Protein AF-A0AAP5JSW6-F1 (afdb_monomer_lite)

Structure (mmCIF, N/CA/C/O backbone):
data_AF-A0AAP5JSW6-F1
#
_entry.id   AF-A0AAP5JSW6-F1
#
loop_
_atom_site.group_PDB
_atom_site.id
_atom_site.type_symbol
_atom_site.label_atom_id
_atom_site.label_alt_id
_atom_site.label_comp_id
_atom_site.label_asym_id
_atom_site.label_entity_id
_atom_site.label_seq_id
_atom_site.pdbx_PDB_ins_code
_atom_site.Cartn_x
_atom_site.Cartn_y
_atom_site.Cartn_z
_atom_site.occupancy
_atom_site.B_iso_or_equiv
_atom_site.auth_seq_id
_atom_site.auth_comp_id
_atom_site.auth_asym_id
_atom_site.auth_atom_id
_atom_site.pdbx_PDB_model_num
ATOM 1 N N . MET A 1 1 ? -5.135 -18.162 10.706 1.00 47.12 1 MET A N 1
ATOM 2 C CA . MET A 1 1 ? -3.879 -17.781 11.395 1.00 47.12 1 MET A CA 1
ATOM 3 C C . MET A 1 1 ? -3.144 -16.844 10.440 1.00 47.12 1 MET A C 1
ATOM 5 O O . MET A 1 1 ? -2.801 -17.325 9.377 1.00 47.12 1 MET A O 1
ATOM 9 N N . GLY A 1 2 ? -3.009 -15.536 10.713 1.00 52.81 2 GLY A N 1
ATOM 10 C CA . GLY A 1 2 ? -2.361 -14.627 9.738 1.00 52.81 2 GLY A CA 1
ATOM 11 C C . GLY A 1 2 ? -2.100 -13.182 10.193 1.00 52.81 2 GLY A C 1
ATOM 12 O O . GLY A 1 2 ? -1.006 -12.673 10.010 1.00 52.81 2 GLY A O 1
ATOM 13 N N . PHE A 1 3 ? -3.018 -12.523 10.906 1.00 58.50 3 PHE A N 1
ATOM 14 C CA . PHE A 1 3 ? -2.880 -11.078 11.192 1.00 58.50 3 PHE A CA 1
ATOM 15 C C . PHE A 1 3 ? -2.213 -10.713 12.536 1.00 58.50 3 PHE A C 1
ATOM 17 O O . PHE A 1 3 ? -2.234 -9.558 12.956 1.00 58.50 3 PHE A O 1
ATOM 24 N N . ARG A 1 4 ? -1.553 -11.660 13.220 1.00 61.28 4 ARG A N 1
ATOM 25 C CA . ARG A 1 4 ? -0.789 -11.361 14.456 1.00 61.28 4 ARG A CA 1
ATOM 26 C C . ARG A 1 4 ? 0.384 -10.394 14.223 1.00 61.28 4 ARG A C 1
ATOM 28 O O . ARG A 1 4 ? 0.857 -9.779 15.170 1.00 61.28 4 ARG A O 1
ATOM 35 N N . LEU A 1 5 ? 0.812 -10.238 12.972 1.00 62.19 5 LEU A N 1
ATOM 36 C CA . LEU A 1 5 ? 1.924 -9.383 12.548 1.00 62.19 5 LEU A CA 1
ATOM 37 C C . LEU A 1 5 ? 1.628 -7.879 12.596 1.00 62.19 5 LEU A C 1
ATOM 39 O O . LEU A 1 5 ? 2.546 -7.071 12.520 1.00 62.19 5 LEU A O 1
ATOM 43 N N . PHE A 1 6 ? 0.364 -7.499 12.766 1.00 70.56 6 PHE A N 1
ATOM 44 C CA . PHE A 1 6 ? -0.046 -6.100 12.846 1.00 70.56 6 PHE A CA 1
ATOM 45 C C . PHE A 1 6 ? 0.136 -5.500 14.253 1.00 70.56 6 PHE A C 1
ATOM 47 O O . PHE A 1 6 ? -0.076 -4.301 14.454 1.00 70.56 6 PHE A O 1
ATOM 54 N N . SER A 1 7 ? 0.525 -6.311 15.245 1.00 72.88 7 SER A N 1
ATOM 55 C CA . SER A 1 7 ? 0.627 -5.902 16.650 1.00 72.88 7 SER A CA 1
ATOM 56 C C . SER A 1 7 ? 1.589 -4.728 16.865 1.00 72.88 7 SER A C 1
ATOM 58 O O . SER A 1 7 ? 2.690 -4.712 16.317 1.00 72.88 7 SER A O 1
ATOM 60 N N . GLY A 1 8 ? 1.201 -3.771 17.716 1.00 81.06 8 GLY A N 1
ATOM 61 C CA . GLY A 1 8 ? 2.050 -2.624 18.068 1.00 81.06 8 GLY A CA 1
ATOM 62 C C . GLY A 1 8 ? 2.181 -1.570 16.962 1.00 81.06 8 GLY A C 1
ATOM 63 O O . GLY A 1 8 ? 3.167 -0.835 16.936 1.00 81.06 8 GLY A O 1
ATOM 64 N N . SER A 1 9 ? 1.214 -1.516 16.044 1.00 90.88 9 SER A N 1
ATOM 65 C CA . SER A 1 9 ? 1.128 -0.526 14.969 1.00 90.88 9 SER A CA 1
ATOM 66 C C . SER A 1 9 ? -0.283 0.058 14.866 1.00 90.88 9 SER A C 1
ATOM 68 O O . SER A 1 9 ? -1.239 -0.500 15.424 1.00 90.88 9 SER A O 1
ATOM 70 N N . VAL A 1 10 ? -0.437 1.138 14.093 1.00 93.38 10 VAL A N 1
ATOM 71 C CA . VAL A 1 10 ? -1.760 1.724 13.797 1.00 93.38 10 VAL A CA 1
ATOM 72 C C . VAL A 1 10 ? -2.662 0.786 12.983 1.00 93.38 10 VAL A C 1
ATOM 74 O O . VAL A 1 10 ? -3.863 1.008 12.898 1.00 93.38 10 VAL A O 1
ATOM 77 N N . LEU A 1 11 ? -2.104 -0.297 12.433 1.00 93.50 11 LEU A N 1
ATOM 78 C CA . LEU A 1 11 ? -2.817 -1.293 11.635 1.00 93.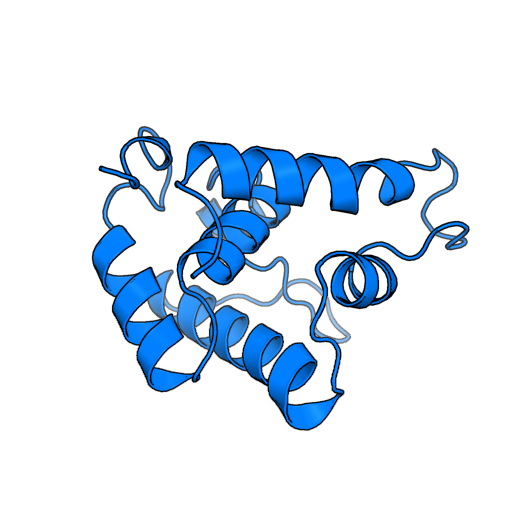50 11 LEU A CA 1
ATOM 79 C C . LEU A 1 11 ? -3.278 -2.517 12.461 1.00 93.50 11 LEU A C 1
ATOM 81 O O . LEU A 1 11 ? -3.902 -3.428 11.920 1.00 93.50 11 LEU A O 1
ATOM 85 N N . SER A 1 12 ? -2.989 -2.558 13.769 1.00 89.88 12 SER A N 1
ATOM 86 C CA . SER A 1 12 ? -3.199 -3.718 14.664 1.00 89.88 12 SER A CA 1
ATOM 87 C C . SER A 1 12 ? -4.607 -4.324 14.676 1.00 89.88 12 SER A C 1
ATOM 89 O O . SER A 1 12 ? -4.746 -5.521 14.918 1.00 89.88 12 SER A O 1
ATOM 91 N N . ASN A 1 13 ? -5.642 -3.541 14.379 1.00 89.56 13 ASN A N 1
ATOM 92 C CA . ASN A 1 13 ? -7.041 -3.975 14.343 1.00 89.56 13 ASN A CA 1
ATOM 93 C C . ASN A 1 13 ? -7.663 -3.923 12.935 1.00 89.56 13 ASN A C 1
ATOM 95 O O . ASN A 1 13 ? -8.885 -3.952 12.804 1.00 89.56 13 ASN A O 1
ATOM 99 N N . LYS A 1 14 ? -6.843 -3.841 11.881 1.00 93.44 14 LYS A N 1
ATOM 100 C CA . LYS A 1 14 ? -7.307 -3.611 10.502 1.00 93.44 14 LYS A CA 1
ATOM 101 C C . LYS A 1 14 ? -7.403 -4.865 9.640 1.00 93.44 14 LYS A C 1
ATOM 103 O O . LYS A 1 14 ? -7.781 -4.759 8.482 1.00 93.44 14 LYS A O 1
ATOM 108 N N . ALA A 1 15 ? -7.149 -6.048 10.199 1.00 91.81 15 ALA A N 1
ATOM 109 C CA . ALA A 1 15 ? -7.223 -7.329 9.488 1.00 91.81 15 ALA A CA 1
ATOM 110 C C . ALA A 1 15 ? -8.504 -7.494 8.650 1.00 91.81 15 ALA A C 1
ATOM 112 O O . ALA A 1 15 ? -8.432 -7.721 7.446 1.00 91.81 15 ALA A O 1
ATOM 113 N N . ASN A 1 16 ? -9.673 -7.300 9.270 1.00 93.75 16 ASN A N 1
ATOM 114 C CA . ASN A 1 16 ? -10.956 -7.414 8.573 1.00 93.75 16 ASN A CA 1
ATOM 115 C C . ASN A 1 16 ? -11.105 -6.362 7.468 1.00 93.75 16 ASN A C 1
ATOM 117 O O . ASN A 1 16 ? -11.670 -6.660 6.424 1.00 93.75 16 ASN A O 1
ATOM 121 N N . LYS A 1 17 ? -10.555 -5.157 7.668 1.00 96.62 17 LYS A N 1
ATOM 122 C CA . LYS A 1 17 ? -10.621 -4.087 6.671 1.00 96.62 17 LYS A CA 1
ATOM 123 C C . LYS A 1 17 ? -9.754 -4.393 5.447 1.00 96.62 17 LYS A C 1
ATOM 125 O O . LYS A 1 17 ? -10.173 -4.101 4.335 1.00 96.62 17 LYS A O 1
ATOM 130 N N . TYR A 1 18 ? -8.590 -5.027 5.626 1.00 96.44 18 TYR A N 1
ATOM 131 C CA . TYR A 1 18 ? -7.792 -5.526 4.496 1.00 96.44 18 TYR A CA 1
ATOM 132 C C . TYR A 1 18 ? -8.569 -6.543 3.663 1.00 96.44 18 TYR A C 1
ATOM 134 O O . TYR A 1 18 ? -8.560 -6.434 2.443 1.00 96.44 18 TYR A O 1
ATOM 142 N N . ILE A 1 19 ? -9.249 -7.495 4.312 1.00 96.31 19 ILE A N 1
ATOM 143 C CA . ILE A 1 19 ? -10.062 -8.510 3.626 1.00 96.31 19 ILE A CA 1
ATOM 144 C C . ILE A 1 19 ? -11.212 -7.843 2.863 1.00 96.31 19 ILE A C 1
ATOM 146 O O . ILE A 1 19 ? -11.341 -8.055 1.665 1.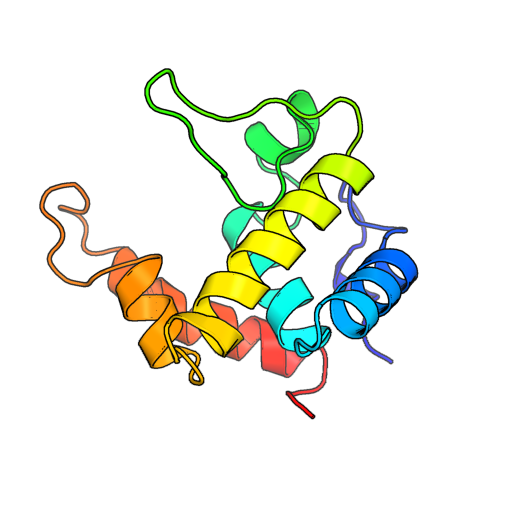00 96.31 19 ILE A O 1
ATOM 150 N N . GLU A 1 20 ? -11.975 -6.972 3.525 1.00 98.06 20 GLU A N 1
ATOM 151 C CA . GLU A 1 20 ? -13.100 -6.246 2.921 1.00 98.06 20 GLU A CA 1
ATOM 152 C C . GLU A 1 20 ? -12.677 -5.442 1.680 1.00 98.06 20 GLU A C 1
ATOM 154 O O . GLU A 1 20 ? -13.310 -5.520 0.628 1.00 98.06 20 GLU A O 1
ATOM 159 N N . ILE A 1 21 ? -11.585 -4.676 1.783 1.00 98.56 21 ILE A N 1
ATOM 160 C CA . ILE A 1 21 ? -11.070 -3.888 0.658 1.00 98.56 21 ILE A CA 1
ATOM 161 C C . ILE A 1 21 ? -10.568 -4.811 -0.450 1.00 98.56 21 ILE A C 1
ATOM 163 O O . ILE A 1 21 ? -10.838 -4.552 -1.618 1.00 98.56 21 ILE A O 1
ATOM 167 N N . ALA A 1 22 ? -9.840 -5.873 -0.108 1.00 98.06 22 ALA A N 1
ATOM 168 C CA . ALA A 1 22 ? -9.301 -6.801 -1.091 1.00 98.06 22 ALA A CA 1
ATOM 169 C C . ALA A 1 22 ? -10.413 -7.481 -1.902 1.00 98.06 22 ALA A C 1
ATOM 171 O O . ALA A 1 22 ? -10.345 -7.495 -3.129 1.00 98.06 22 ALA A O 1
ATOM 172 N N . GLU A 1 23 ? -11.476 -7.935 -1.233 1.00 98.06 23 GLU A N 1
ATOM 173 C CA . GLU A 1 23 ? -12.678 -8.484 -1.870 1.00 98.06 23 GLU A CA 1
ATOM 174 C C . GLU A 1 23 ? -13.347 -7.453 -2.786 1.00 98.06 23 GLU A C 1
ATOM 176 O O . GLU A 1 23 ? -13.598 -7.732 -3.958 1.00 98.06 23 GLU A O 1
ATOM 181 N N . LYS A 1 24 ? -13.57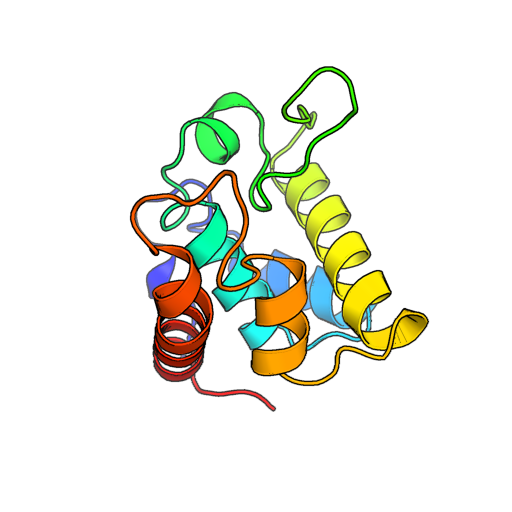3 -6.232 -2.283 1.00 98.50 24 LYS A N 1
ATOM 182 C CA . LYS A 1 24 ? -14.158 -5.124 -3.055 1.00 98.50 24 LYS A CA 1
ATOM 183 C C . LYS A 1 24 ? -13.349 -4.788 -4.310 1.00 98.50 24 LYS A C 1
ATOM 185 O O . LYS A 1 24 ? -13.924 -4.414 -5.328 1.00 98.50 24 LYS A O 1
ATOM 190 N N . GLN A 1 25 ? -12.027 -4.878 -4.219 1.00 98.31 25 GLN A N 1
ATOM 191 C CA . GLN A 1 25 ? -11.091 -4.510 -5.278 1.00 98.31 25 GLN A CA 1
ATOM 192 C C . GLN A 1 25 ? -10.666 -5.705 -6.145 1.00 98.31 25 GLN A C 1
ATOM 194 O O . GLN A 1 25 ? -9.925 -5.518 -7.106 1.00 98.31 25 GLN A O 1
ATOM 199 N N . GLY A 1 26 ? -11.104 -6.930 -5.846 1.00 97.19 26 GLY A N 1
ATOM 200 C CA . GLY A 1 26 ? -10.706 -8.124 -6.597 1.00 97.19 26 GLY A CA 1
ATOM 201 C C . GLY A 1 26 ? -9.195 -8.388 -6.583 1.00 97.19 26 GLY A C 1
ATOM 202 O O . GLY A 1 26 ? -8.643 -8.829 -7.588 1.00 97.19 26 GLY A O 1
ATOM 203 N N . ILE A 1 27 ? -8.523 -8.083 -5.471 1.00 97.44 27 ILE A N 1
ATOM 204 C CA . ILE A 1 27 ? -7.085 -8.314 -5.265 1.00 97.44 27 ILE A CA 1
ATOM 205 C C . ILE A 1 27 ? -6.865 -9.309 -4.124 1.00 97.44 27 ILE A C 1
ATOM 207 O O . ILE A 1 27 ? -7.733 -9.492 -3.274 1.00 97.44 27 ILE A O 1
ATOM 211 N N . ASP A 1 28 ? -5.691 -9.937 -4.074 1.00 96.88 28 ASP A N 1
ATOM 212 C CA . ASP A 1 28 ? -5.356 -10.859 -2.989 1.00 96.88 28 ASP A CA 1
ATOM 213 C C . ASP A 1 28 ? -5.139 -10.093 -1.656 1.00 96.88 28 ASP A C 1
ATOM 215 O O . ASP A 1 28 ? -4.341 -9.144 -1.607 1.00 96.88 28 ASP A O 1
ATOM 219 N N . PRO A 1 29 ? -5.825 -10.473 -0.557 1.00 96.19 29 PRO A N 1
ATOM 220 C CA . PRO A 1 29 ? -5.723 -9.772 0.723 1.00 96.19 29 PRO A CA 1
ATOM 221 C C . PRO A 1 29 ? -4.346 -9.900 1.380 1.00 96.19 29 PRO A C 1
ATOM 223 O O . PRO A 1 29 ? -3.936 -8.995 2.110 1.00 96.19 29 PRO A O 1
ATOM 226 N N . VAL A 1 30 ? -3.619 -10.995 1.135 1.00 96.25 30 VAL A N 1
ATOM 227 C CA . VAL A 1 30 ? -2.263 -11.207 1.652 1.00 96.25 30 VAL A CA 1
ATOM 228 C C . VAL A 1 30 ? -1.269 -10.331 0.902 1.00 96.25 30 VAL A C 1
ATOM 230 O O . VAL A 1 30 ? -0.451 -9.675 1.546 1.00 96.25 30 VAL A O 1
ATOM 233 N N . LEU A 1 31 ? -1.363 -10.246 -0.426 1.00 97.50 31 LEU A N 1
ATOM 234 C CA . LEU A 1 31 ? -0.543 -9.340 -1.230 1.00 97.50 31 LEU A CA 1
ATOM 235 C C . LEU A 1 31 ? -0.778 -7.882 -0.826 1.00 97.50 31 LEU A C 1
ATOM 237 O O . LEU A 1 31 ? 0.180 -7.142 -0.586 1.00 97.50 31 LEU A O 1
ATOM 241 N N . PHE A 1 32 ? -2.045 -7.481 -0.692 1.00 97.81 32 PHE A N 1
ATOM 242 C CA . PHE A 1 32 ? -2.406 -6.131 -0.267 1.00 97.81 32 PHE A CA 1
ATOM 243 C C . PHE A 1 32 ? -1.838 -5.801 1.123 1.00 97.81 32 PHE A C 1
ATOM 245 O O . PHE A 1 32 ? -1.180 -4.771 1.303 1.00 97.81 32 PHE A O 1
ATOM 252 N N . ALA A 1 33 ? -2.017 -6.702 2.091 1.00 96.50 33 ALA A N 1
ATOM 253 C CA . ALA A 1 33 ? -1.441 -6.572 3.425 1.00 96.50 33 ALA A CA 1
ATOM 254 C C . ALA A 1 33 ? 0.095 -6.516 3.405 1.00 96.50 33 ALA A C 1
ATOM 256 O O . ALA A 1 33 ? 0.684 -5.689 4.102 1.00 96.50 33 ALA A O 1
ATOM 257 N N . ALA A 1 34 ? 0.751 -7.357 2.604 1.00 97.00 34 ALA A N 1
ATOM 258 C CA . ALA A 1 34 ? 2.205 -7.435 2.541 1.00 97.00 34 ALA A CA 1
ATOM 259 C C . ALA A 1 34 ? 2.836 -6.144 2.012 1.00 97.00 34 ALA A C 1
ATOM 261 O O . ALA A 1 34 ? 3.752 -5.610 2.640 1.00 97.00 34 ALA A O 1
ATOM 262 N N . ILE A 1 35 ? 2.308 -5.610 0.906 1.00 97.75 35 ILE A N 1
ATOM 263 C CA . ILE A 1 35 ? 2.769 -4.335 0.345 1.00 97.75 35 ILE A CA 1
ATOM 264 C C . ILE A 1 35 ? 2.494 -3.213 1.347 1.00 97.75 35 ILE A C 1
ATOM 266 O O . ILE A 1 35 ? 3.379 -2.417 1.637 1.00 97.75 35 ILE A O 1
ATOM 270 N N . SER A 1 36 ? 1.313 -3.184 1.965 1.00 97.62 36 SER A N 1
ATOM 271 C CA . SER A 1 36 ? 0.992 -2.162 2.964 1.00 97.62 36 SER A CA 1
ATOM 272 C C . SER A 1 36 ? 1.926 -2.185 4.175 1.00 97.62 36 SER A C 1
ATOM 274 O O . SER A 1 36 ? 2.360 -1.130 4.635 1.00 97.62 36 SER A O 1
ATOM 276 N N . LEU A 1 37 ? 2.304 -3.363 4.675 1.00 96.75 37 LEU A N 1
ATOM 277 C CA . LEU A 1 37 ? 3.287 -3.488 5.753 1.00 96.75 37 LEU A CA 1
ATOM 278 C C . LEU A 1 37 ? 4.688 -3.042 5.315 1.00 96.75 37 LEU A C 1
ATOM 280 O O . LEU A 1 37 ? 5.380 -2.407 6.109 1.00 96.75 37 LEU A O 1
ATOM 284 N N . HIS A 1 38 ? 5.100 -3.334 4.080 1.00 96.81 38 HIS A N 1
ATOM 285 C CA . HIS A 1 38 ? 6.382 -2.874 3.548 1.00 96.81 38 HIS A CA 1
ATOM 286 C C . HIS A 1 38 ? 6.427 -1.340 3.434 1.00 96.81 38 HIS A C 1
ATOM 288 O O . HIS A 1 38 ? 7.262 -0.700 4.075 1.00 96.81 38 HIS A O 1
ATOM 294 N N . GLU A 1 39 ? 5.465 -0.749 2.720 1.00 96.25 39 GLU A N 1
ATOM 295 C CA . GLU A 1 39 ? 5.390 0.693 2.433 1.00 96.25 39 GLU A CA 1
ATOM 296 C C . GLU A 1 39 ? 5.217 1.550 3.701 1.00 96.25 39 GLU A C 1
ATOM 298 O O . GLU A 1 39 ? 5.689 2.685 3.794 1.00 96.25 39 GLU A O 1
ATOM 303 N N . SER A 1 40 ? 4.558 1.009 4.729 1.00 96.88 40 SER A N 1
ATOM 304 C CA . SER A 1 40 ? 4.279 1.730 5.977 1.00 96.88 40 SER A CA 1
ATOM 305 C C . SER A 1 40 ? 5.299 1.488 7.094 1.00 96.88 40 SER A C 1
ATOM 307 O O . SER A 1 40 ? 5.080 1.936 8.226 1.00 96.88 40 SER A O 1
ATOM 309 N N . ALA A 1 41 ? 6.400 0.782 6.811 1.00 96.00 41 ALA A N 1
ATOM 310 C CA . ALA A 1 41 ? 7.357 0.318 7.816 1.00 96.00 41 ALA A CA 1
ATOM 311 C C . ALA A 1 41 ? 6.652 -0.391 8.991 1.00 96.00 41 ALA A C 1
ATOM 313 O O . ALA A 1 41 ? 6.795 -0.013 10.155 1.00 96.00 41 ALA A O 1
ATOM 314 N N . TRP A 1 42 ? 5.848 -1.406 8.669 1.00 95.38 42 TRP A N 1
ATOM 315 C CA . TRP A 1 42 ? 5.020 -2.170 9.607 1.00 95.38 42 TRP A CA 1
ATOM 316 C C . TRP A 1 42 ? 4.012 -1.303 10.376 1.00 95.38 42 TRP A C 1
ATOM 318 O O . TRP A 1 42 ? 3.801 -1.495 11.574 1.00 95.38 42 TRP A O 1
ATOM 328 N N . GLY A 1 43 ? 3.408 -0.319 9.705 1.00 96.25 43 GLY A N 1
ATOM 329 C CA . GLY A 1 43 ? 2.425 0.584 10.302 1.00 96.25 43 GLY A CA 1
ATOM 330 C C . GLY A 1 43 ? 3.022 1.604 11.281 1.00 96.25 43 GLY A C 1
ATOM 331 O O . GLY A 1 43 ? 2.322 2.048 12.193 1.00 96.25 43 GLY A O 1
ATOM 332 N N . LYS A 1 44 ? 4.313 1.940 11.145 1.00 96.38 44 LYS A N 1
ATOM 333 C CA . LYS A 1 44 ? 5.040 2.834 12.069 1.00 96.38 44 LYS A CA 1
ATOM 334 C C . LYS A 1 44 ? 5.646 4.065 11.401 1.00 96.38 44 LYS A C 1
ATOM 336 O O . LYS A 1 44 ? 6.135 4.945 12.106 1.00 96.38 44 LYS A O 1
ATOM 341 N N . SER A 1 45 ? 5.633 4.151 10.070 1.00 97.06 45 SER A N 1
ATOM 342 C CA . SER A 1 45 ? 6.167 5.313 9.357 1.00 97.06 45 SER A CA 1
ATOM 343 C C . SER A 1 45 ? 5.430 6.606 9.736 1.00 97.06 45 SER A C 1
ATOM 345 O O . SER A 1 45 ? 4.267 6.598 10.152 1.00 97.06 45 SER A O 1
ATOM 347 N N . ASN A 1 46 ? 6.084 7.757 9.564 1.00 97.25 46 ASN A N 1
ATOM 348 C CA . ASN A 1 46 ? 5.430 9.050 9.785 1.00 97.25 46 ASN A CA 1
ATOM 349 C C . ASN A 1 46 ? 4.210 9.242 8.858 1.00 97.25 46 ASN A C 1
ATOM 351 O O . ASN A 1 46 ? 3.188 9.772 9.291 1.00 97.25 46 ASN A O 1
ATOM 355 N N . ALA A 1 47 ? 4.284 8.752 7.615 1.00 97.75 47 ALA A N 1
ATOM 356 C CA . ALA A 1 47 ? 3.190 8.837 6.648 1.00 97.75 47 ALA A CA 1
ATOM 357 C C . ALA A 1 47 ? 1.921 8.121 7.140 1.00 97.75 47 ALA A C 1
ATOM 359 O O . ALA A 1 47 ? 0.839 8.707 7.127 1.00 97.75 47 ALA A O 1
ATOM 360 N N . VAL A 1 48 ? 2.035 6.889 7.645 1.00 98.00 48 VAL A N 1
ATOM 361 C CA . VAL A 1 48 ? 0.857 6.152 8.125 1.00 98.00 48 VAL A CA 1
ATOM 362 C C . VAL A 1 48 ? 0.356 6.675 9.474 1.00 98.00 48 VAL A C 1
ATOM 364 O O . VAL A 1 48 ? -0.849 6.755 9.681 1.00 98.00 48 VAL A O 1
ATOM 367 N N . THR A 1 49 ? 1.257 7.091 10.371 1.00 97.75 49 THR A N 1
ATOM 368 C CA . THR A 1 49 ? 0.895 7.512 11.738 1.00 97.75 49 THR A CA 1
ATOM 369 C C . THR A 1 49 ? 0.333 8.929 11.826 1.00 97.75 49 THR A C 1
ATOM 371 O O . THR A 1 49 ? -0.457 9.203 12.723 1.00 97.75 49 THR A O 1
ATOM 374 N N . THR A 1 50 ? 0.722 9.833 10.921 1.00 97.56 50 THR A N 1
ATOM 375 C CA . THR A 1 50 ? 0.306 11.250 10.979 1.00 97.56 50 THR A CA 1
ATOM 376 C C . THR A 1 50 ? -0.576 11.681 9.814 1.00 97.56 50 THR A C 1
ATOM 378 O O . THR A 1 50 ? -1.317 12.652 9.941 1.00 97.56 50 THR A O 1
ATOM 381 N N . LYS A 1 51 ? -0.515 10.967 8.682 1.00 98.25 51 LYS A N 1
ATOM 382 C CA . LYS A 1 51 ? -1.263 11.303 7.461 1.00 98.25 51 LYS A CA 1
ATOM 383 C C . LYS A 1 51 ? -2.266 10.236 7.052 1.00 98.25 51 LYS A C 1
ATOM 385 O O . LYS A 1 51 ? -2.877 10.377 5.996 1.00 98.25 51 LYS A O 1
ATOM 390 N N . ASN A 1 52 ? -2.410 9.173 7.849 1.00 98.62 52 ASN A N 1
ATOM 391 C CA . ASN A 1 52 ? -3.272 8.038 7.534 1.00 98.62 52 ASN A CA 1
ATOM 392 C C . ASN A 1 52 ? -2.962 7.420 6.159 1.00 98.62 52 ASN A C 1
ATOM 394 O O . ASN A 1 52 ? -3.859 6.965 5.464 1.00 98.62 52 ASN A O 1
ATOM 398 N N . ASN A 1 53 ? -1.694 7.440 5.736 1.00 98.38 53 ASN A N 1
ATOM 399 C CA . ASN A 1 53 ? -1.276 7.042 4.394 1.00 98.38 53 ASN A CA 1
ATOM 400 C C . ASN A 1 53 ? -0.427 5.755 4.441 1.00 98.38 53 ASN A C 1
ATOM 402 O O . ASN A 1 53 ? 0.799 5.834 4.554 1.00 98.38 53 ASN A O 1
ATOM 406 N N . PRO A 1 54 ? -1.059 4.567 4.399 1.00 97.38 54 PRO A N 1
ATOM 407 C CA . PRO A 1 54 ? -0.369 3.283 4.522 1.00 97.38 54 PRO A CA 1
ATOM 408 C C . PRO A 1 54 ? 0.359 2.845 3.243 1.00 97.38 54 PRO A C 1
ATOM 410 O O . PRO A 1 54 ? 1.187 1.945 3.312 1.00 97.38 54 PRO A O 1
ATOM 413 N N . GLY A 1 55 ? 0.051 3.455 2.095 1.00 96.00 55 GLY A N 1
ATOM 414 C CA . GLY A 1 55 ? 0.642 3.111 0.798 1.00 96.00 55 GLY A CA 1
ATOM 415 C C . GLY A 1 55 ? 1.684 4.105 0.295 1.00 96.00 55 GLY A C 1
ATOM 416 O O . GLY A 1 55 ? 2.054 4.031 -0.869 1.00 96.00 55 GLY A O 1
ATOM 417 N N . GLY A 1 56 ? 2.076 5.089 1.113 1.00 96.19 56 GLY A N 1
ATOM 418 C CA . GLY A 1 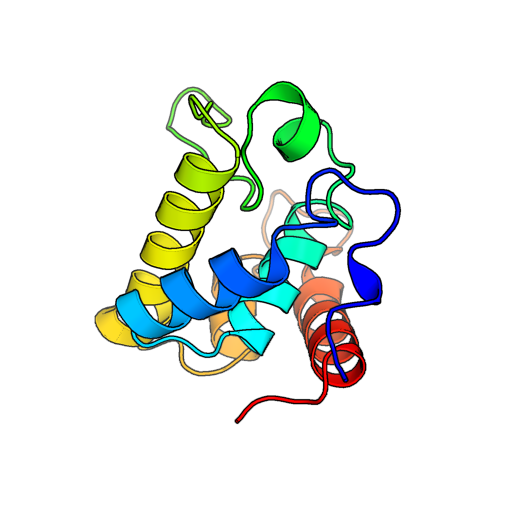56 ? 3.023 6.128 0.697 1.00 96.19 56 GLY A CA 1
ATOM 419 C C . GLY A 1 56 ? 2.537 6.978 -0.484 1.00 96.19 56 GLY A C 1
ATOM 420 O O . GLY A 1 56 ? 3.350 7.554 -1.197 1.00 96.19 56 GLY A O 1
ATOM 421 N N . LEU A 1 57 ? 1.220 7.067 -0.707 1.00 96.75 57 LEU A N 1
ATOM 422 C CA . LEU A 1 57 ? 0.643 7.685 -1.901 1.00 96.75 57 LEU A CA 1
ATOM 423 C C . LEU A 1 57 ? 0.990 9.175 -1.985 1.00 96.75 57 LEU A C 1
ATOM 425 O O . LEU A 1 57 ? 0.899 9.908 -0.994 1.00 96.75 57 LEU A O 1
ATOM 429 N N . MET A 1 58 ? 1.367 9.625 -3.179 1.00 95.31 58 MET A N 1
ATOM 430 C CA . MET A 1 58 ? 1.835 10.986 -3.438 1.00 95.31 58 MET A CA 1
ATOM 431 C C . MET A 1 58 ? 0.966 11.692 -4.479 1.00 95.31 58 MET A C 1
ATOM 433 O O . MET A 1 58 ? 0.420 11.079 -5.390 1.00 95.31 58 MET A O 1
ATOM 437 N N . THR A 1 59 ? 0.898 13.013 -4.359 1.00 92.75 59 THR A N 1
ATOM 438 C CA . THR A 1 59 ? 0.456 13.940 -5.406 1.00 92.75 59 THR A CA 1
ATOM 439 C C . THR A 1 59 ? 1.657 14.737 -5.920 1.00 92.75 59 THR A C 1
ATOM 441 O O . THR A 1 59 ? 2.760 14.629 -5.380 1.00 92.75 59 THR A O 1
ATOM 444 N N . ALA A 1 60 ? 1.438 15.616 -6.902 1.00 92.12 60 ALA A N 1
ATOM 445 C CA . ALA A 1 60 ? 2.462 16.551 -7.374 1.00 92.12 60 ALA A CA 1
ATOM 446 C C . ALA A 1 60 ? 3.031 17.464 -6.265 1.00 92.12 60 ALA A C 1
ATOM 448 O O . ALA A 1 60 ? 4.149 17.9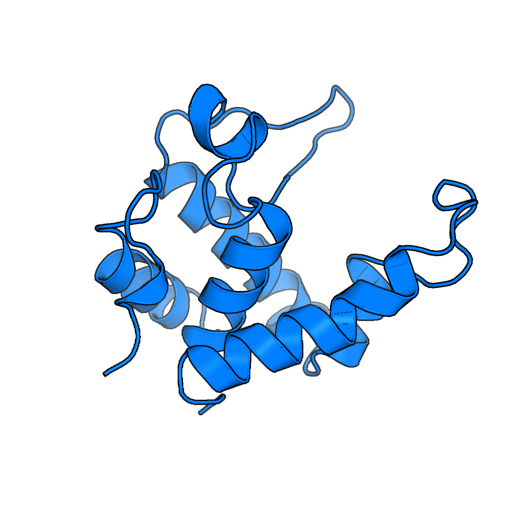53 -6.395 1.00 92.12 60 ALA A O 1
ATOM 449 N N . THR A 1 61 ? 2.287 17.690 -5.176 1.00 92.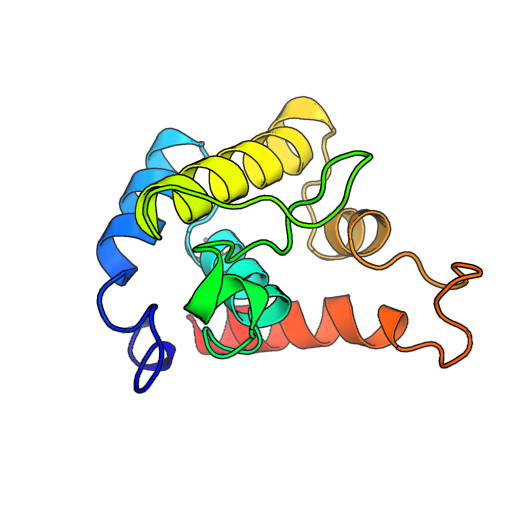06 61 THR A N 1
ATOM 450 C CA . THR A 1 61 ? 2.699 18.556 -4.059 1.00 92.06 61 THR A CA 1
ATOM 451 C C . THR A 1 61 ? 3.193 17.781 -2.833 1.00 92.06 61 THR A C 1
ATOM 453 O O . THR A 1 61 ? 3.523 18.390 -1.816 1.00 92.06 61 THR A O 1
ATOM 456 N N . GLY A 1 62 ? 3.290 16.448 -2.917 1.00 94.50 62 GLY A N 1
ATOM 457 C CA . GLY A 1 62 ? 3.849 15.589 -1.870 1.00 94.50 62 GLY A CA 1
ATOM 458 C C . GLY A 1 62 ? 2.894 14.504 -1.372 1.00 94.50 62 GLY A C 1
ATOM 459 O O . GLY A 1 62 ? 1.890 14.190 -2.011 1.00 94.50 62 GLY A O 1
ATOM 460 N N . LEU A 1 63 ? 3.236 13.905 -0.224 1.00 96.50 63 LEU A N 1
ATOM 461 C CA . LEU A 1 63 ? 2.458 12.833 0.410 1.00 96.50 63 LEU A CA 1
ATOM 462 C C . LEU A 1 63 ? 1.000 13.245 0.639 1.00 96.50 63 LEU A C 1
ATOM 464 O O . LEU A 1 63 ? 0.738 14.260 1.290 1.00 96.50 63 LEU A O 1
ATOM 468 N N . MET A 1 64 ? 0.079 12.397 0.188 1.00 97.75 64 MET A N 1
ATOM 469 C CA . MET A 1 64 ? -1.349 12.523 0.466 1.00 97.75 64 MET A CA 1
ATOM 470 C C . MET A 1 64 ? -1.630 12.419 1.968 1.00 97.75 64 MET A C 1
ATOM 472 O O . MET A 1 64 ? -0.935 11.701 2.695 1.00 97.75 64 MET A O 1
ATOM 476 N N . VAL A 1 65 ? -2.669 13.133 2.404 1.00 98.12 65 VAL A N 1
ATOM 477 C CA . VAL A 1 65 ? -3.225 13.082 3.759 1.00 98.12 65 VAL A CA 1
ATOM 478 C C . VAL A 1 65 ? -4.663 12.605 3.652 1.00 98.12 65 VAL A C 1
ATOM 480 O O . VAL A 1 65 ? -5.448 13.190 2.907 1.00 98.12 65 VAL A O 1
ATOM 483 N N . PHE A 1 66 ? -4.995 11.557 4.397 1.00 98.38 66 PHE A N 1
ATOM 484 C CA . PHE A 1 66 ? -6.333 10.985 4.419 1.00 98.38 66 PHE A CA 1
ATOM 485 C C . PHE A 1 66 ? -7.064 11.339 5.721 1.00 98.38 66 PHE A C 1
ATOM 487 O O . PHE A 1 66 ? -6.421 11.416 6.776 1.00 98.38 66 PHE A O 1
ATOM 494 N N . PRO A 1 67 ? -8.398 11.535 5.682 1.00 98.38 67 PRO A N 1
ATOM 495 C CA . PRO A 1 67 ? -9.179 11.835 6.881 1.00 98.38 67 PRO A CA 1
ATOM 496 C C . PRO A 1 67 ? -9.065 10.735 7.939 1.00 98.38 67 PRO A C 1
ATOM 498 O O . PRO A 1 67 ? -8.890 11.026 9.121 1.00 98.38 67 PRO A O 1
ATOM 501 N N . THR A 1 68 ? -9.097 9.472 7.509 1.00 98.44 68 THR A N 1
ATOM 502 C CA . THR A 1 68 ? -8.924 8.307 8.375 1.00 98.44 68 THR A CA 1
ATOM 503 C C . THR A 1 68 ? -7.961 7.291 7.771 1.00 98.44 68 THR A C 1
ATOM 505 O O . THR A 1 68 ? -7.701 7.282 6.568 1.00 98.44 68 THR A O 1
ATOM 508 N N . LEU A 1 69 ? -7.435 6.403 8.618 1.00 98.12 69 LEU A N 1
ATOM 509 C CA . LEU A 1 69 ? -6.599 5.284 8.177 1.00 98.12 69 LEU A CA 1
ATOM 510 C C . LEU A 1 69 ? -7.341 4.351 7.213 1.00 98.12 69 LEU A C 1
ATOM 512 O O . LEU A 1 69 ? -6.722 3.806 6.304 1.00 98.12 69 LEU A O 1
ATOM 516 N N . ASP A 1 70 ? -8.656 4.201 7.380 1.00 98.44 70 ASP A N 1
ATOM 517 C CA . ASP A 1 70 ? -9.471 3.367 6.496 1.00 98.44 70 ASP A CA 1
ATOM 518 C C . ASP A 1 70 ? -9.597 4.000 5.106 1.00 98.44 70 ASP A C 1
ATOM 520 O O . ASP A 1 70 ? -9.463 3.287 4.116 1.00 98.44 70 ASP A O 1
ATOM 524 N N . ASP A 1 71 ? -9.724 5.328 5.012 1.00 98.69 71 ASP A N 1
ATOM 525 C CA . ASP A 1 71 ? -9.704 6.038 3.723 1.00 98.69 71 ASP A CA 1
ATOM 526 C C . ASP A 1 71 ? -8.366 5.850 2.991 1.00 98.69 71 ASP A C 1
ATOM 528 O O . ASP A 1 71 ? -8.328 5.648 1.776 1.00 98.69 71 ASP A O 1
ATOM 532 N N . GLY A 1 72 ? -7.253 5.876 3.729 1.00 98.56 72 GLY A N 1
ATOM 533 C CA . GLY A 1 72 ? -5.932 5.610 3.165 1.00 98.56 72 GLY A CA 1
ATOM 534 C C . GLY A 1 72 ? -5.756 4.167 2.692 1.00 98.56 72 GLY A C 1
ATOM 535 O O . GLY A 1 72 ? -5.141 3.933 1.651 1.00 98.56 72 GLY A O 1
ATOM 536 N N . LEU A 1 73 ? -6.311 3.196 3.425 1.00 98.56 73 LEU A N 1
ATOM 537 C CA . LEU A 1 73 ? -6.329 1.793 3.004 1.00 98.56 73 LEU A CA 1
ATOM 538 C C . LEU A 1 73 ? -7.187 1.598 1.748 1.00 98.56 73 LEU A C 1
ATOM 540 O O . LEU A 1 73 ? -6.763 0.893 0.838 1.00 98.56 73 LEU A O 1
ATOM 544 N N . GLU A 1 74 ? -8.350 2.243 1.659 1.00 98.69 74 GLU A N 1
ATOM 545 C CA . GLU A 1 74 ? -9.221 2.193 0.475 1.00 98.69 74 GLU A CA 1
ATOM 546 C C . GLU A 1 74 ? -8.518 2.771 -0.763 1.00 98.69 74 GLU A C 1
ATOM 548 O O . GLU A 1 74 ? -8.526 2.154 -1.830 1.00 98.69 74 GLU A O 1
ATOM 553 N N . ALA A 1 75 ? -7.843 3.917 -0.618 1.00 98.62 75 ALA A N 1
ATOM 554 C CA . ALA A 1 75 ? -7.069 4.525 -1.699 1.00 98.62 75 ALA A CA 1
ATOM 555 C C . ALA A 1 75 ? -5.887 3.644 -2.140 1.00 98.62 75 ALA A C 1
ATOM 557 O O . ALA A 1 75 ? -5.610 3.507 -3.337 1.00 98.62 75 ALA A O 1
ATOM 558 N N . MET A 1 76 ? -5.201 3.013 -1.183 1.00 98.38 76 MET A N 1
ATOM 559 C CA . MET A 1 76 ? -4.127 2.065 -1.477 1.00 98.38 76 MET A CA 1
ATOM 560 C C . MET A 1 76 ? -4.658 0.817 -2.193 1.00 98.38 76 MET A C 1
ATOM 562 O O . MET A 1 76 ? -4.066 0.394 -3.185 1.00 98.38 76 MET A O 1
ATOM 566 N N . GLY A 1 77 ? -5.784 0.261 -1.738 1.00 98.56 77 GLY A N 1
ATOM 567 C CA . GLY A 1 77 ? -6.436 -0.886 -2.366 1.00 98.56 77 GLY A CA 1
ATOM 568 C C . GLY A 1 77 ? -6.829 -0.604 -3.816 1.00 98.56 77 GLY A C 1
ATOM 569 O O . GLY A 1 77 ? -6.513 -1.399 -4.697 1.00 98.56 77 GLY A O 1
ATOM 570 N N . LEU A 1 78 ? -7.419 0.564 -4.093 1.00 98.56 78 LEU A N 1
ATOM 571 C CA . LEU A 1 78 ? -7.727 0.999 -5.461 1.00 98.56 78 LEU A CA 1
ATOM 572 C C . LEU A 1 78 ? -6.463 1.179 -6.318 1.00 98.56 78 LEU A C 1
ATOM 574 O O . LEU A 1 78 ? -6.449 0.844 -7.500 1.00 98.56 78 LEU A O 1
ATOM 578 N N . THR A 1 79 ? -5.380 1.694 -5.734 1.00 97.94 79 THR A N 1
ATOM 579 C CA . THR A 1 79 ? -4.099 1.820 -6.447 1.00 97.94 79 THR A CA 1
ATOM 580 C C . THR A 1 79 ? -3.573 0.447 -6.861 1.00 97.94 79 THR A C 1
ATOM 582 O O . THR A 1 79 ? -3.187 0.263 -8.015 1.00 97.94 79 THR A O 1
ATOM 585 N N . LEU A 1 80 ? -3.601 -0.528 -5.948 1.00 98.19 80 LEU A N 1
ATOM 586 C CA . LEU A 1 80 ? -3.155 -1.889 -6.230 1.00 98.19 80 LEU A CA 1
ATOM 587 C C . LEU A 1 80 ? -4.074 -2.593 -7.241 1.00 98.19 80 LEU A C 1
ATOM 589 O O . LEU A 1 80 ? -3.571 -3.246 -8.152 1.00 98.19 80 LEU A O 1
ATOM 593 N N . HIS A 1 81 ? -5.392 -2.381 -7.151 1.00 98.31 81 HIS A N 1
ATOM 594 C CA . HIS A 1 81 ? -6.345 -2.819 -8.172 1.00 98.31 81 HIS A CA 1
ATOM 595 C C . HIS A 1 81 ? -5.940 -2.330 -9.559 1.00 98.31 81 HIS A C 1
ATOM 597 O O . HIS A 1 81 ? -5.801 -3.133 -10.474 1.00 98.31 81 HIS A O 1
ATOM 603 N N . ASN A 1 82 ? -5.696 -1.026 -9.711 1.00 98.38 82 ASN A N 1
ATOM 604 C CA . ASN A 1 82 ? -5.330 -0.459 -11.004 1.00 98.38 82 ASN A CA 1
ATOM 605 C C . ASN A 1 82 ? -4.044 -1.093 -11.549 1.00 98.38 82 ASN A C 1
ATOM 607 O O . ASN A 1 82 ? -3.986 -1.451 -12.721 1.00 98.38 82 ASN A O 1
ATOM 611 N N . ARG A 1 83 ? -3.032 -1.321 -10.702 1.00 98.00 83 ARG A N 1
ATOM 612 C CA . ARG A 1 83 ? -1.801 -1.989 -11.151 1.00 98.00 83 ARG A CA 1
ATOM 613 C C . ARG A 1 83 ? -2.046 -3.419 -11.624 1.00 98.00 83 ARG A C 1
ATOM 615 O O . ARG A 1 83 ? -1.509 -3.810 -12.655 1.00 98.00 83 ARG A O 1
ATOM 622 N N . ILE A 1 84 ? -2.850 -4.192 -10.905 1.00 97.56 84 ILE A N 1
ATOM 623 C CA . ILE A 1 84 ? -3.049 -5.609 -11.224 1.00 97.56 84 ILE A CA 1
ATOM 624 C C . ILE A 1 84 ? -4.066 -5.777 -12.360 1.00 97.56 84 ILE A C 1
ATOM 626 O O . ILE A 1 84 ? -3.751 -6.378 -13.384 1.00 97.56 84 ILE A O 1
ATOM 630 N N . LEU A 1 85 ? -5.277 -5.245 -12.190 1.00 97.44 85 LEU A N 1
ATOM 631 C CA . LEU A 1 85 ? -6.421 -5.517 -13.062 1.00 97.44 85 LEU A CA 1
ATOM 632 C C . LEU A 1 85 ? -6.447 -4.633 -14.312 1.00 97.44 85 LEU A C 1
ATOM 634 O O . LEU A 1 85 ? -6.984 -5.061 -15.331 1.00 97.44 85 LEU A O 1
ATOM 638 N N . ILE A 1 86 ? -5.888 -3.420 -14.248 1.00 97.56 86 ILE A N 1
ATOM 639 C CA . ILE A 1 86 ? -5.899 -2.478 -15.378 1.00 97.56 86 ILE A CA 1
ATOM 640 C C . ILE A 1 86 ? -4.560 -2.503 -16.120 1.00 97.56 86 ILE A C 1
ATOM 642 O O . ILE A 1 86 ? -4.541 -2.664 -17.338 1.00 97.56 86 ILE A O 1
ATOM 646 N N . ASP A 1 87 ? -3.437 -2.419 -15.400 1.00 97.94 87 ASP A N 1
ATOM 647 C CA . ASP A 1 87 ? -2.098 -2.382 -16.009 1.00 97.94 87 ASP A CA 1
ATOM 648 C C . ASP A 1 87 ? -1.488 -3.781 -16.250 1.00 97.94 87 ASP A C 1
ATOM 650 O O . ASP A 1 87 ? -0.398 -3.891 -16.825 1.00 97.94 87 ASP A O 1
ATOM 654 N N . GLY A 1 88 ? -2.151 -4.851 -15.793 1.00 97.44 88 GLY A N 1
ATOM 655 C CA . GLY A 1 88 ? -1.720 -6.240 -15.988 1.00 97.44 88 GLY A CA 1
ATOM 656 C C . GLY A 1 88 ? -0.477 -6.650 -15.188 1.00 97.44 88 GLY A C 1
ATOM 657 O O . GLY A 1 88 ? 0.227 -7.576 -15.589 1.00 97.44 88 GLY A O 1
ATOM 658 N N . LYS A 1 89 ? -0.164 -5.965 -14.081 1.00 97.81 89 LYS A N 1
ATOM 659 C CA . LYS A 1 89 ? 0.995 -6.253 -13.214 1.00 97.81 89 LYS A CA 1
ATOM 660 C C . LYS A 1 89 ? 0.647 -7.342 -12.204 1.00 97.81 89 LYS A C 1
ATOM 662 O O . LYS A 1 89 ? 0.353 -7.055 -11.049 1.00 97.81 89 LYS A O 1
ATOM 667 N N . ILE A 1 90 ? 0.625 -8.588 -12.668 1.00 95.06 90 ILE A N 1
ATOM 668 C CA . ILE A 1 90 ? 0.057 -9.721 -11.922 1.00 95.06 90 ILE A CA 1
ATOM 669 C C . ILE A 1 90 ? 1.057 -10.452 -11.016 1.00 95.06 90 ILE A C 1
ATOM 671 O O . ILE A 1 90 ? 0.643 -11.274 -10.202 1.00 95.06 90 ILE A O 1
ATOM 675 N N . THR A 1 91 ? 2.358 -10.172 -11.127 1.00 96.81 91 THR A N 1
ATOM 676 C CA . THR A 1 91 ? 3.390 -10.772 -10.263 1.00 96.81 91 THR A CA 1
ATOM 677 C C . THR A 1 91 ? 3.976 -9.768 -9.268 1.00 96.81 91 THR A C 1
ATOM 679 O O . THR A 1 91 ? 3.914 -8.552 -9.463 1.00 96.81 91 THR A O 1
ATOM 682 N N . ILE A 1 92 ? 4.593 -10.270 -8.189 1.00 97.88 92 ILE A N 1
ATOM 683 C CA . ILE A 1 92 ? 5.328 -9.418 -7.235 1.00 97.88 92 ILE A CA 1
ATOM 684 C C . ILE A 1 92 ? 6.490 -8.713 -7.952 1.00 97.88 92 ILE A C 1
ATOM 686 O O . ILE A 1 92 ? 6.804 -7.573 -7.634 1.00 97.88 92 ILE A O 1
ATOM 690 N N . GLU A 1 93 ? 7.106 -9.355 -8.940 1.00 98.12 93 GLU A N 1
ATOM 691 C CA . GLU A 1 93 ? 8.146 -8.780 -9.790 1.00 98.12 93 GLU A CA 1
ATOM 692 C C . GLU A 1 93 ? 7.621 -7.625 -10.650 1.00 98.12 93 GLU A C 1
ATOM 694 O O . GLU A 1 93 ? 8.256 -6.571 -10.700 1.00 98.12 93 GLU A O 1
ATOM 699 N N . ASP A 1 94 ? 6.451 -7.789 -11.276 1.00 97.88 94 ASP A N 1
ATOM 700 C CA . ASP A 1 94 ? 5.814 -6.728 -12.064 1.00 97.88 94 ASP A CA 1
ATOM 701 C C . ASP A 1 94 ? 5.512 -5.503 -11.202 1.00 97.88 94 ASP A C 1
ATOM 703 O O . ASP A 1 94 ? 5.762 -4.367 -11.610 1.00 97.88 94 ASP A O 1
ATOM 707 N N . LEU A 1 95 ? 4.986 -5.732 -9.997 1.00 98.00 95 LEU A N 1
ATOM 708 C CA . LEU A 1 95 ? 4.718 -4.672 -9.031 1.00 98.00 95 LEU A CA 1
ATOM 709 C C . LEU A 1 95 ? 6.023 -4.052 -8.522 1.00 98.00 95 LEU A C 1
ATOM 711 O O . LEU A 1 95 ? 6.125 -2.831 -8.458 1.00 98.00 95 LEU A O 1
ATOM 715 N N . GLY A 1 96 ? 7.055 -4.849 -8.253 1.00 97.31 96 GLY A N 1
ATOM 716 C CA . GLY A 1 96 ? 8.372 -4.350 -7.861 1.00 97.31 96 GLY A CA 1
ATOM 717 C C . GLY A 1 96 ? 8.978 -3.413 -8.904 1.00 97.31 96 GLY A C 1
ATOM 718 O O . GLY A 1 96 ? 9.497 -2.363 -8.545 1.00 97.31 96 GLY A O 1
ATOM 719 N N . ALA A 1 97 ? 8.820 -3.711 -10.196 1.00 97.12 97 ALA A N 1
ATOM 720 C CA . ALA A 1 97 ? 9.256 -2.820 -11.273 1.00 97.12 97 ALA A CA 1
ATOM 721 C C . ALA A 1 97 ? 8.496 -1.476 -11.310 1.00 97.12 97 ALA A C 1
ATOM 723 O O . ALA A 1 97 ? 9.010 -0.502 -11.858 1.00 97.12 97 ALA A O 1
ATOM 724 N N . VAL A 1 98 ? 7.291 -1.410 -10.732 1.00 95.38 98 VAL A N 1
ATOM 725 C CA . VAL A 1 98 ? 6.495 -0.179 -10.605 1.00 95.38 98 VAL A CA 1
ATOM 726 C C . VAL A 1 98 ? 6.850 0.594 -9.332 1.00 95.38 98 VAL A C 1
ATOM 728 O O . VAL A 1 98 ? 7.047 1.804 -9.395 1.00 95.38 98 VAL A O 1
ATOM 731 N N . TYR A 1 99 ? 6.914 -0.085 -8.186 1.00 94.06 99 TYR A N 1
ATOM 732 C CA . TYR A 1 99 ? 7.104 0.544 -6.873 1.00 94.06 99 TYR A CA 1
ATOM 733 C C . TYR A 1 99 ? 8.573 0.873 -6.581 1.00 94.06 99 TYR A C 1
ATOM 735 O O . TYR A 1 99 ? 8.871 1.904 -5.985 1.00 94.06 99 TYR A O 1
ATOM 743 N N . ALA A 1 100 ? 9.490 0.017 -7.027 1.00 95.94 100 ALA A N 1
ATOM 744 C CA . ALA A 1 100 ? 10.917 0.100 -6.749 1.00 95.94 100 ALA A CA 1
ATOM 745 C C . ALA A 1 100 ? 11.741 -0.319 -7.987 1.00 95.94 100 ALA A C 1
ATOM 747 O O . ALA A 1 100 ? 12.399 -1.365 -7.988 1.00 95.94 100 ALA A O 1
ATOM 748 N N . PRO A 1 101 ? 11.717 0.472 -9.077 1.00 96.38 101 PRO A N 1
ATOM 749 C CA . PRO A 1 101 ? 12.471 0.161 -10.286 1.00 96.38 101 PRO A CA 1
ATOM 750 C C . PRO A 1 101 ? 13.982 0.140 -10.020 1.00 96.38 101 PRO A C 1
ATOM 752 O O . PRO A 1 101 ? 14.564 1.105 -9.520 1.00 96.38 101 PRO A O 1
ATOM 755 N N . ILE A 1 102 ? 14.643 -0.960 -10.379 1.00 95.81 102 ILE A N 1
ATOM 756 C CA . ILE A 1 102 ? 16.098 -1.101 -10.236 1.00 95.81 102 ILE A CA 1
ATOM 757 C C . ILE A 1 102 ? 16.805 -0.117 -11.176 1.00 95.81 102 ILE A C 1
ATOM 759 O O . ILE A 1 102 ? 16.475 -0.027 -12.357 1.00 95.81 102 ILE A O 1
ATOM 763 N N . GLY A 1 103 ? 17.801 0.602 -10.650 1.00 93.44 103 GLY A N 1
ATOM 764 C CA . GLY A 1 103 ? 18.566 1.595 -11.411 1.00 93.44 103 GLY A CA 1
ATOM 765 C C . GLY A 1 103 ? 17.884 2.960 -11.526 1.00 93.44 103 GLY A C 1
ATOM 766 O O . GLY A 1 103 ? 18.319 3.790 -12.324 1.00 93.44 103 GLY A O 1
ATOM 767 N N . ALA A 1 104 ? 16.830 3.211 -10.744 1.00 93.94 104 ALA A N 1
ATOM 768 C CA . ALA A 1 104 ? 16.226 4.531 -10.653 1.00 93.94 104 ALA A CA 1
ATOM 769 C C . ALA A 1 104 ? 17.254 5.569 -10.176 1.00 93.94 104 ALA A C 1
ATOM 771 O O . ALA A 1 104 ? 17.992 5.351 -9.217 1.00 93.94 104 ALA A O 1
ATOM 772 N N . SER A 1 105 ? 17.292 6.729 -10.831 1.00 93.19 105 SER A N 1
ATOM 773 C CA . SER A 1 105 ? 18.267 7.789 -10.543 1.00 93.19 105 SER A CA 1
ATOM 774 C C . SER A 1 105 ? 18.128 8.389 -9.139 1.00 93.19 105 SER A C 1
ATOM 776 O O . SER A 1 105 ? 19.081 8.971 -8.625 1.00 93.19 105 SER A O 1
ATOM 778 N N . ASN A 1 106 ? 16.966 8.230 -8.504 1.00 89.19 106 ASN A N 1
ATOM 779 C CA . ASN A 1 106 ? 16.705 8.623 -7.121 1.00 89.19 106 ASN A CA 1
ATOM 780 C C . ASN A 1 106 ? 16.999 7.516 -6.086 1.00 89.19 106 ASN A C 1
ATOM 782 O O . ASN A 1 106 ? 16.747 7.739 -4.905 1.00 89.19 106 ASN A O 1
ATOM 786 N N . ASP A 1 107 ? 17.548 6.366 -6.495 1.00 92.88 107 ASP A N 1
ATOM 787 C CA . ASP A 1 107 ? 18.006 5.285 -5.611 1.00 92.88 107 ASP A CA 1
ATOM 788 C C . ASP A 1 107 ? 19.511 4.990 -5.807 1.00 92.88 107 ASP A C 1
ATOM 790 O O . ASP A 1 107 ? 19.904 3.923 -6.285 1.00 92.88 107 ASP A O 1
ATOM 794 N N . PRO A 1 108 ? 20.405 5.931 -5.447 1.00 92.50 108 PRO A N 1
ATOM 795 C CA . PRO A 1 108 ? 21.849 5.759 -5.633 1.00 92.50 108 PRO A CA 1
ATOM 796 C C . PRO A 1 108 ? 22.444 4.645 -4.757 1.00 92.50 108 PRO A C 1
ATOM 798 O O . PRO A 1 108 ? 23.526 4.140 -5.047 1.00 92.50 108 PRO A O 1
ATOM 801 N N . SER A 1 109 ? 21.754 4.270 -3.678 1.00 94.50 109 SER A N 1
ATOM 802 C CA . SER A 1 109 ? 22.136 3.187 -2.767 1.00 94.50 109 SER A CA 1
ATOM 803 C C . SER A 1 109 ? 21.679 1.801 -3.227 1.00 94.50 109 SER A C 1
ATOM 805 O O . SER A 1 109 ? 22.056 0.813 -2.598 1.00 94.50 109 SER A O 1
ATOM 807 N N . GLY A 1 110 ? 20.877 1.712 -4.293 1.00 93.94 110 GLY A N 1
ATOM 808 C CA . GLY A 1 110 ? 20.367 0.447 -4.818 1.00 93.94 110 GLY A CA 1
ATOM 809 C C . GLY A 1 110 ? 19.425 -0.279 -3.856 1.00 93.94 110 GLY A C 1
ATOM 810 O O . GLY A 1 110 ? 19.407 -1.505 -3.837 1.00 93.94 110 GLY A O 1
ATOM 811 N N . LEU A 1 111 ? 18.662 0.442 -3.031 1.00 95.19 111 LEU A N 1
ATOM 812 C CA . LEU A 1 111 ? 17.733 -0.156 -2.071 1.00 95.19 111 LEU A CA 1
ATOM 813 C C . LEU A 1 111 ? 16.531 -0.823 -2.750 1.00 95.19 111 LEU A C 1
ATOM 815 O O . LEU A 1 111 ? 15.950 -1.755 -2.192 1.00 95.19 111 LEU A O 1
ATOM 819 N N . ASN A 1 112 ? 16.196 -0.412 -3.972 1.00 97.25 112 ASN A N 1
ATOM 820 C CA . ASN A 1 112 ? 15.068 -0.944 -4.728 1.00 97.25 112 ASN A CA 1
ATOM 821 C C . ASN A 1 112 ? 15.181 -2.456 -4.984 1.00 97.25 112 ASN A C 1
ATOM 823 O O . ASN A 1 112 ? 14.168 -3.153 -5.043 1.00 97.25 112 ASN A O 1
ATOM 827 N N . MET A 1 113 ? 16.404 -3.001 -5.043 1.00 97.25 113 MET A N 1
ATOM 828 C CA . MET A 1 113 ? 16.625 -4.443 -5.213 1.00 97.25 113 MET A CA 1
ATOM 829 C C . MET A 1 113 ? 16.061 -5.294 -4.060 1.00 97.25 113 MET A C 1
ATOM 831 O O . MET A 1 113 ? 15.853 -6.495 -4.232 1.00 97.25 113 MET A O 1
ATOM 835 N N . TYR A 1 114 ? 15.810 -4.694 -2.890 1.00 97.38 114 TYR A N 1
ATOM 836 C CA . TYR A 1 114 ? 15.287 -5.392 -1.715 1.00 97.38 114 TYR A CA 1
ATOM 837 C C . TYR A 1 114 ? 13.756 -5.426 -1.647 1.00 97.38 114 TYR A C 1
ATOM 839 O O . TYR A 1 114 ? 13.208 -6.211 -0.876 1.00 97.38 114 TYR A O 1
ATOM 847 N N . TRP A 1 115 ? 13.050 -4.643 -2.468 1.00 98.06 115 TRP A N 1
ATOM 848 C CA . TRP A 1 115 ? 11.588 -4.550 -2.406 1.00 98.06 115 TRP A CA 1
ATOM 849 C C . TRP A 1 115 ? 10.914 -5.910 -2.652 1.00 98.06 115 TRP A C 1
ATOM 851 O O . TRP A 1 115 ? 10.190 -6.420 -1.796 1.00 98.06 115 TRP A O 1
ATOM 861 N N . VAL A 1 116 ? 11.227 -6.558 -3.782 1.00 98.44 116 VAL A N 1
ATOM 862 C CA . VAL A 1 116 ? 10.661 -7.869 -4.159 1.00 98.44 116 VAL A CA 1
ATOM 863 C C . VAL A 1 116 ? 10.925 -8.948 -3.099 1.00 98.44 116 VAL A C 1
ATOM 865 O O . VAL A 1 116 ? 9.961 -9.590 -2.670 1.00 98.44 116 VAL A O 1
ATOM 868 N N . PRO A 1 117 ? 12.174 -9.186 -2.640 1.00 98.25 117 PRO A N 1
ATOM 869 C CA . PRO A 1 117 ? 12.414 -10.207 -1.625 1.00 98.25 117 PRO A CA 1
ATOM 870 C C . PRO A 1 117 ? 11.728 -9.884 -0.292 1.00 98.25 117 PRO A C 1
ATOM 872 O O . PRO A 1 117 ? 11.192 -10.799 0.330 1.00 98.25 117 PRO A O 1
ATOM 875 N N . THR A 1 118 ? 11.666 -8.614 0.128 1.00 98.06 118 THR A N 1
ATOM 876 C CA . THR A 1 118 ? 10.959 -8.245 1.363 1.00 98.06 118 THR A CA 1
ATOM 877 C C . THR A 1 118 ? 9.453 -8.489 1.259 1.00 98.06 118 THR A C 1
ATOM 879 O O . THR A 1 118 ? 8.873 -9.068 2.177 1.00 98.06 118 THR A O 1
ATOM 882 N N . VAL A 1 119 ? 8.803 -8.120 0.151 1.00 98.06 119 VAL A N 1
ATOM 883 C CA . VAL A 1 119 ? 7.364 -8.385 -0.031 1.00 98.06 119 VAL A CA 1
ATOM 884 C C . VAL A 1 119 ? 7.085 -9.889 -0.028 1.00 98.06 119 VAL A C 1
ATOM 886 O O . VAL A 1 119 ? 6.179 -10.332 0.676 1.00 98.06 119 VAL A O 1
ATOM 889 N N . LYS A 1 120 ? 7.902 -10.696 -0.720 1.00 98.31 120 LYS A N 1
ATOM 890 C CA . LYS A 1 120 ? 7.790 -12.166 -0.688 1.00 98.31 120 LYS A CA 1
ATOM 891 C C . LYS A 1 120 ? 7.932 -12.738 0.723 1.00 98.31 120 LYS A C 1
ATOM 893 O O . LYS A 1 120 ? 7.173 -13.627 1.102 1.00 98.31 120 LYS A O 1
ATOM 898 N N . GLU A 1 121 ? 8.874 -12.224 1.510 1.00 97.06 121 GLU A N 1
ATOM 899 C CA . GLU A 1 121 ? 9.055 -12.638 2.903 1.00 97.06 121 GLU A CA 1
ATOM 900 C C . GLU A 1 121 ? 7.810 -12.328 3.747 1.00 97.06 121 GLU A C 1
ATOM 902 O O . GLU A 1 121 ? 7.355 -13.171 4.522 1.00 97.06 121 GLU A O 1
ATOM 907 N N . ILE A 1 122 ? 7.225 -11.138 3.589 1.00 95.88 122 ILE A N 1
ATOM 908 C CA . ILE A 1 122 ? 6.019 -10.746 4.329 1.00 95.88 122 ILE A CA 1
ATOM 909 C C . ILE A 1 122 ? 4.814 -11.592 3.896 1.00 95.88 122 ILE A C 1
ATOM 911 O O . ILE A 1 122 ? 4.086 -12.077 4.760 1.00 95.88 122 ILE A O 1
ATOM 915 N N . VAL A 1 123 ? 4.637 -11.840 2.593 1.00 96.38 123 VAL A N 1
ATOM 916 C CA . VAL A 1 123 ? 3.610 -12.756 2.063 1.00 96.38 123 VAL A CA 1
ATOM 917 C C . VAL A 1 123 ? 3.728 -14.138 2.709 1.00 96.38 123 VAL A C 1
ATOM 919 O O . VAL A 1 123 ? 2.740 -14.670 3.216 1.00 96.38 123 VAL A O 1
ATOM 922 N N . ALA A 1 124 ? 4.939 -14.702 2.769 1.00 95.12 124 ALA A N 1
ATOM 923 C CA . ALA A 1 124 ? 5.171 -15.994 3.411 1.00 95.12 124 ALA A CA 1
ATOM 924 C C . ALA A 1 124 ? 4.809 -15.968 4.907 1.00 95.12 124 ALA A C 1
ATOM 926 O O . ALA A 1 124 ? 4.160 -16.888 5.403 1.00 95.12 124 ALA A O 1
ATOM 927 N N . LYS A 1 125 ? 5.157 -14.890 5.626 1.00 92.31 125 LYS A N 1
ATOM 928 C CA . LYS A 1 125 ? 4.785 -14.706 7.042 1.00 92.31 125 LYS A CA 1
ATOM 929 C C . LYS A 1 125 ? 3.271 -14.584 7.257 1.00 92.31 125 LYS A C 1
ATOM 931 O O . LYS A 1 125 ? 2.786 -14.938 8.331 1.00 92.31 125 LYS A O 1
ATOM 936 N N . LEU A 1 126 ? 2.537 -14.083 6.265 1.00 90.94 126 LEU A N 1
ATOM 937 C CA . LEU A 1 126 ? 1.082 -13.918 6.305 1.00 90.94 126 LEU A CA 1
ATOM 938 C C . LEU A 1 126 ? 0.303 -15.173 5.875 1.00 90.94 126 LEU A C 1
ATOM 940 O O . LEU A 1 126 ? -0.908 -15.213 6.087 1.00 90.94 126 LEU A O 1
ATOM 944 N N . GLY A 1 127 ? 0.981 -16.204 5.360 1.00 89.75 127 GLY A N 1
ATOM 945 C CA . GLY A 1 127 ? 0.378 -17.497 5.014 1.00 89.75 127 GLY A CA 1
ATOM 946 C C . GLY A 1 127 ? 0.438 -17.877 3.533 1.00 89.75 127 GLY A C 1
ATOM 947 O O . GLY A 1 127 ? -0.043 -18.953 3.192 1.00 89.75 127 GLY A O 1
ATOM 948 N N . GLY A 1 128 ? 1.062 -17.055 2.682 1.00 89.06 128 GLY A N 1
ATOM 949 C CA . GLY A 1 128 ? 1.116 -17.265 1.231 1.00 89.06 128 GLY A CA 1
ATOM 950 C C . GLY A 1 128 ? -0.030 -16.586 0.475 1.00 89.06 128 GLY A C 1
ATOM 951 O O . GLY A 1 128 ? -0.990 -16.123 1.085 1.00 89.06 128 GLY A O 1
ATOM 952 N N . LEU A 1 129 ? 0.113 -16.491 -0.850 1.00 87.06 129 LEU A N 1
ATOM 953 C CA . LEU A 1 129 ? -0.951 -16.019 -1.749 1.00 87.06 129 LEU A CA 1
ATOM 954 C C . LEU A 1 129 ? -1.970 -17.140 -1.993 1.00 87.06 129 LEU A C 1
ATOM 956 O O . LEU A 1 129 ? -1.600 -18.316 -1.904 1.00 87.06 129 LEU A O 1
ATOM 960 N N . PHE A 1 130 ? -3.212 -16.770 -2.305 1.00 71.94 130 PHE A N 1
ATOM 961 C CA . PHE A 1 130 ? -4.272 -17.705 -2.694 1.00 71.94 130 PHE A CA 1
ATOM 962 C C . PHE A 1 130 ? -4.295 -17.996 -4.199 1.00 71.94 130 PHE A C 1
ATOM 964 O O . PHE A 1 130 ? -3.858 -17.133 -4.995 1.00 71.94 130 PHE A O 1
#

Secondary structure (DSSP, 8-state):
--GGGGTTSTTTT-HHHHHHHHHHHTS-HHHHHHHHHHHTTTTTSHHHHHH--TT--EETTEE---SSHHHHHHHHHHHHHIIIIIT---SHHHHHHHHS-TT-TT-TT-GGGGHHHHHHHHHHHHT---

pLDDT: mean 94.03, std 8.88, range [47.12, 98.69]

InterPro domains:
  IPR023346 Lysozyme-like domain superfamily [SSF53955] (16-64)

Foldseek 3Di:
DFLCLLPPAPCNPCLVLLVVLCVVLVHWSLLLVLQLCVQCVSRPRCLCPPQLASNLDADPVGGHRDPHVSRNSNVSSNVVSCVCVVVVQPDLVSVLCVPQNQPPPVCPVRCSVCSSVSSVVSSVNRPHTD

Radius of gyration: 13.91 Å; chains: 1; bounding box: 36×36×34 Å

Sequence (130 aa):
MGFRLFSGSVLSNKANKYIEIAEKQGIDPVLFAAISLHESAWGKSNAVTTKNNPGGLMTATGLMVFPTLDDGLEAMGLTLHNRILIDGKITIEDLGAVYAPIGASNDPSGLNMYWVPTVKEIVAKLGGLF

Organism: NCBI:txid1464